Protein AF-A0A9W6GT25-F1 (afdb_monomer)

Secondary structure (DSSP, 8-state):
-EEEEEHHHHHHHHHHH-TTEEEEEEESTTTTT---TTS-EEEEEEE-TTSPPPHHHHHHHHHHH-TTEEEEEEETTEEEETTT--EEE-SSHHHHHHHHTPEEEEETTTEE-----TTTSSSEEEEE-----------

Mean predicted aligned error: 7.05 Å

Sequence (139 aa):
MALKHDLRKYIELLIQQELAISEVYLFGSRAYGTGSFRSDCDLIVRSAPIRPTKSSALRTFAIEHCPALDFFLCTEARAISAANDSSVHAADLATLIDKLDATPLWTREGGFVDFAFRDTGDWTFDVAEVVHFKMTTMR

pLDDT: mean 83.01, std 15.35, range [35.5, 96.75]

Organism: NCBI:txid29468

InterPro domains:
  IPR002934 Polymerase, nucleotidyl transferase domain [PF01909] (8-48)
  IPR043519 Nucleotidyltransferase superfamily [G3DSA:3.30.460.10] (1-78)
  IPR043519 Nucleotidyltransferase superfamily [SSF81301] (5-78)

Foldseek 3Di:
DWDKDFQVVLVVVVCVVCVFWFFKWWFDDQLQVVVPLAAATEMETEGDPVDADDLCVVCVSCVVGNVSHWYFYDDFQKTATSPPRDIDGDPGPVRSCVVRVIGTQAGPVPGGDDDDGPVPRHRMDIHPPPPDDPPDDDD

Structure (mmCIF, N/CA/C/O backbone):
data_AF-A0A9W6GT25-F1
#
_entry.id   AF-A0A9W6GT25-F1
#
loop_
_atom_site.group_PDB
_atom_site.id
_atom_site.type_symbol
_atom_site.label_atom_id
_atom_site.label_alt_id
_atom_site.label_comp_id
_atom_site.label_asym_id
_atom_site.label_entity_id
_atom_site.label_seq_id
_atom_site.pdbx_PDB_ins_code
_atom_site.Cartn_x
_atom_site.Cartn_y
_atom_site.Cartn_z
_atom_site.occupancy
_atom_site.B_iso_or_equiv
_atom_site.auth_seq_id
_atom_site.auth_comp_id
_atom_site.auth_asym_id
_atom_site.auth_atom_id
_atom_site.pdbx_PDB_model_num
ATOM 1 N N . MET A 1 1 ? 19.384 5.740 -15.336 1.00 61.31 1 MET A N 1
ATOM 2 C CA . MET A 1 1 ? 19.226 4.278 -15.154 1.00 61.31 1 MET A CA 1
ATOM 3 C C . MET A 1 1 ? 17.867 4.014 -14.511 1.00 61.31 1 MET A C 1
ATOM 5 O O . MET A 1 1 ? 17.208 4.971 -14.128 1.00 61.31 1 MET A O 1
ATOM 9 N N . ALA A 1 2 ? 17.388 2.771 -14.466 1.00 69.94 2 ALA A N 1
ATOM 10 C CA . ALA A 1 2 ? 16.223 2.431 -13.647 1.00 69.94 2 ALA A CA 1
ATOM 11 C C . ALA A 1 2 ? 16.705 2.067 -12.236 1.00 69.94 2 ALA A C 1
ATOM 13 O O . ALA A 1 2 ? 17.707 1.362 -12.098 1.00 69.94 2 ALA A O 1
ATOM 14 N N . LEU A 1 3 ? 16.042 2.592 -11.207 1.00 80.88 3 LEU A N 1
ATOM 15 C CA . LEU A 1 3 ? 16.269 2.216 -9.816 1.00 80.88 3 LEU A CA 1
ATOM 16 C C . LEU A 1 3 ? 15.307 1.088 -9.460 1.00 80.88 3 LEU A C 1
ATOM 18 O O . LEU A 1 3 ? 14.093 1.241 -9.604 1.00 80.88 3 LEU A O 1
ATOM 22 N N . LYS A 1 4 ? 15.870 -0.026 -8.991 1.00 86.81 4 LYS A N 1
ATOM 23 C CA . LYS A 1 4 ? 15.111 -1.201 -8.576 1.00 86.81 4 LYS A CA 1
ATOM 24 C C . LYS A 1 4 ? 14.720 -1.080 -7.106 1.00 86.81 4 LYS A C 1
ATOM 26 O O . LYS A 1 4 ? 15.578 -0.916 -6.239 1.00 86.81 4 LYS A O 1
ATOM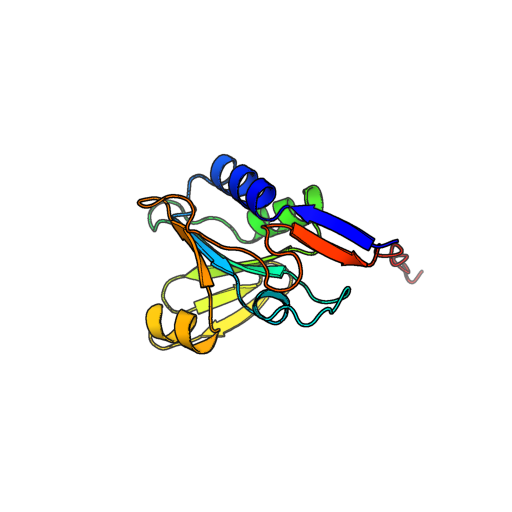 31 N N . HIS A 1 5 ? 13.429 -1.194 -6.837 1.00 89.56 5 HIS A N 1
ATOM 32 C CA . HIS A 1 5 ? 12.815 -1.053 -5.522 1.00 89.56 5 HIS A CA 1
ATOM 33 C C . HIS A 1 5 ? 12.181 -2.373 -5.078 1.00 89.56 5 HIS A C 1
ATOM 35 O O . HIS A 1 5 ? 11.717 -3.142 -5.911 1.00 89.56 5 HIS A O 1
ATOM 41 N N . ASP A 1 6 ? 12.162 -2.640 -3.771 1.00 92.19 6 ASP A N 1
ATOM 42 C CA . ASP A 1 6 ? 11.572 -3.847 -3.174 1.00 92.19 6 ASP A CA 1
ATOM 43 C C . ASP A 1 6 ? 10.388 -3.441 -2.292 1.00 92.19 6 ASP A C 1
ATOM 45 O O . ASP A 1 6 ? 10.568 -2.938 -1.179 1.00 92.19 6 ASP A O 1
ATOM 49 N N . LEU A 1 7 ? 9.171 -3.625 -2.811 1.00 92.81 7 LEU A N 1
ATOM 50 C CA . LEU A 1 7 ? 7.954 -3.183 -2.136 1.00 92.81 7 LEU A CA 1
ATOM 51 C C . LEU A 1 7 ? 7.748 -3.909 -0.805 1.00 92.81 7 LEU A C 1
ATOM 53 O O . LEU A 1 7 ? 7.305 -3.296 0.167 1.00 92.81 7 LEU A O 1
ATOM 57 N N . ARG A 1 8 ? 8.112 -5.193 -0.731 1.00 94.44 8 ARG A N 1
ATOM 58 C CA . ARG A 1 8 ? 7.963 -5.977 0.496 1.00 94.44 8 ARG A CA 1
ATOM 59 C C . ARG A 1 8 ? 8.779 -5.369 1.623 1.00 94.44 8 ARG A C 1
ATOM 61 O O . ARG A 1 8 ? 8.239 -5.144 2.703 1.00 94.44 8 ARG A O 1
ATOM 68 N N . LYS A 1 9 ? 10.045 -5.035 1.356 1.00 95.31 9 LYS A N 1
ATOM 69 C CA . LYS A 1 9 ? 10.920 -4.387 2.346 1.00 95.31 9 LYS A CA 1
ATOM 70 C C . LYS A 1 9 ? 10.362 -3.050 2.819 1.00 95.31 9 LYS A C 1
ATOM 72 O O . LYS A 1 9 ? 10.439 -2.748 4.007 1.00 95.31 9 LYS A O 1
ATOM 77 N N . TYR A 1 10 ? 9.784 -2.253 1.922 1.00 95.19 10 TYR A N 1
ATOM 78 C CA . TYR A 1 10 ? 9.160 -0.992 2.322 1.00 95.19 10 TYR A CA 1
ATOM 79 C C . TYR A 1 10 ? 7.931 -1.206 3.200 1.00 95.19 10 TYR A C 1
ATOM 81 O O . TYR A 1 10 ? 7.780 -0.501 4.192 1.00 95.19 10 TYR A O 1
ATOM 89 N N . ILE A 1 11 ? 7.092 -2.200 2.905 1.00 95.31 11 ILE A N 1
ATOM 90 C CA . ILE A 1 11 ? 5.940 -2.523 3.755 1.00 95.31 11 ILE A CA 1
ATOM 91 C C . ILE A 1 11 ? 6.403 -3.045 5.117 1.00 95.31 11 ILE A C 1
ATOM 93 O O . ILE A 1 11 ? 5.868 -2.608 6.129 1.00 95.31 11 ILE A O 1
ATOM 97 N N . GLU A 1 12 ? 7.419 -3.912 5.167 1.00 96.44 12 GLU A N 1
ATOM 98 C CA . GLU A 1 12 ? 8.012 -4.407 6.420 1.00 96.44 12 GLU A CA 1
ATOM 99 C C . GLU A 1 12 ? 8.525 -3.259 7.302 1.00 96.44 12 GLU A C 1
ATOM 101 O O . GLU A 1 12 ? 8.230 -3.218 8.497 1.00 96.44 12 GLU A O 1
ATOM 106 N N 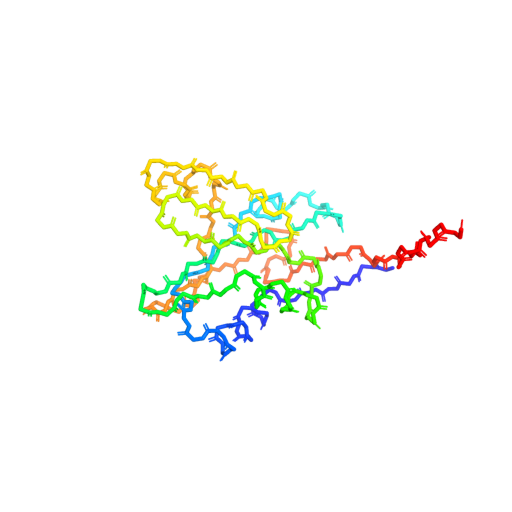. LEU A 1 13 ? 9.242 -2.296 6.717 1.00 96.38 13 LEU A N 1
ATOM 107 C CA . LEU A 1 13 ? 9.703 -1.101 7.427 1.00 96.38 13 LEU A CA 1
ATOM 108 C C . LEU A 1 13 ? 8.533 -0.221 7.880 1.00 96.38 13 LEU A C 1
ATOM 110 O O . LEU A 1 13 ? 8.506 0.233 9.024 1.00 96.38 13 LEU A O 1
ATOM 114 N N . LEU A 1 14 ? 7.547 -0.009 7.007 1.00 94.88 14 LEU A N 1
ATOM 115 C CA . LEU A 1 14 ? 6.383 0.823 7.288 1.00 94.88 14 LEU A CA 1
ATOM 116 C C . LEU A 1 14 ? 5.588 0.284 8.483 1.00 94.88 14 LEU A C 1
ATOM 118 O O . LEU A 1 14 ? 5.293 1.038 9.406 1.00 94.88 14 LEU A O 1
ATOM 122 N N . ILE A 1 15 ? 5.273 -1.015 8.510 1.00 94.75 15 ILE A N 1
ATOM 123 C CA . ILE A 1 15 ? 4.481 -1.614 9.600 1.00 94.75 15 ILE A CA 1
ATOM 124 C C . ILE A 1 15 ? 5.248 -1.677 10.928 1.00 94.75 15 ILE A C 1
ATOM 126 O O . ILE A 1 15 ? 4.621 -1.746 11.984 1.00 94.75 15 ILE A O 1
ATOM 130 N N . GLN A 1 16 ? 6.585 -1.635 10.900 1.00 94.12 16 GLN A N 1
ATOM 131 C CA . GLN A 1 16 ? 7.415 -1.519 12.103 1.00 94.12 16 GLN A CA 1
ATOM 132 C C . GLN A 1 16 ? 7.403 -0.095 12.677 1.00 94.12 16 GLN A C 1
ATOM 134 O O . GLN A 1 16 ? 7.393 0.068 13.897 1.00 94.12 16 GLN A O 1
ATOM 139 N N . GLN A 1 17 ? 7.388 0.929 11.818 1.00 93.06 17 GLN A N 1
ATOM 140 C CA . GLN A 1 17 ? 7.338 2.334 12.235 1.00 93.06 17 GLN A CA 1
ATOM 141 C C . GLN A 1 17 ? 5.920 2.765 12.642 1.00 93.06 17 GLN A C 1
ATOM 143 O O . GLN A 1 17 ? 5.730 3.457 13.642 1.00 93.06 17 GLN A O 1
ATOM 148 N N . GLU A 1 18 ? 4.911 2.304 11.905 1.00 92.19 18 GLU A N 1
ATOM 149 C CA . GLU A 1 18 ? 3.509 2.673 12.075 1.00 92.19 18 GLU A CA 1
ATOM 150 C C . GLU A 1 18 ? 2.686 1.481 12.580 1.00 92.19 18 GLU A C 1
ATOM 152 O O . GLU A 1 18 ? 1.874 0.880 11.874 1.00 92.19 18 GLU A O 1
ATOM 157 N N . LEU A 1 19 ? 2.826 1.189 13.879 1.00 89.94 19 LEU A N 1
ATOM 158 C CA . LEU A 1 19 ? 2.110 0.117 14.596 1.00 89.94 19 LEU A CA 1
ATOM 159 C C . LEU A 1 19 ? 0.581 0.283 14.636 1.00 89.94 19 LEU A C 1
ATOM 161 O O . LEU A 1 19 ? -0.119 -0.516 15.261 1.00 89.94 19 LEU A O 1
ATOM 165 N N . ALA A 1 20 ? 0.042 1.310 13.997 1.00 92.62 20 ALA A N 1
ATOM 166 C CA . ALA A 1 20 ? -1.380 1.535 13.809 1.00 92.62 20 ALA A CA 1
ATOM 167 C C . ALA A 1 20 ? -1.935 0.877 12.536 1.00 92.62 20 ALA A C 1
ATOM 169 O O . ALA A 1 20 ? -3.144 0.687 12.447 1.00 92.62 20 ALA A O 1
ATOM 170 N N . ILE A 1 21 ? -1.091 0.517 11.566 1.00 93.94 21 ILE A N 1
ATOM 171 C CA . ILE A 1 21 ? -1.534 0.003 10.264 1.00 93.94 21 ILE A CA 1
ATOM 172 C C . ILE A 1 21 ? -2.118 -1.404 10.404 1.00 93.94 21 ILE A C 1
ATOM 174 O O . ILE A 1 21 ? -1.450 -2.323 10.880 1.00 93.94 21 ILE A O 1
ATOM 178 N N . SER A 1 22 ? -3.371 -1.586 10.000 1.00 94.31 22 SER A N 1
ATOM 179 C CA . SER A 1 22 ? -4.057 -2.877 10.034 1.00 94.31 22 SER A CA 1
ATOM 180 C C . SER A 1 22 ? -3.973 -3.617 8.705 1.00 94.31 22 SER A C 1
ATOM 182 O O . SER A 1 22 ? -3.847 -4.837 8.713 1.00 94.31 22 SER A O 1
ATOM 184 N N . GLU A 1 23 ? -4.026 -2.902 7.582 1.00 95.00 23 GLU A N 1
ATOM 185 C CA . GLU A 1 23 ? -4.079 -3.482 6.236 1.00 95.00 23 GLU A CA 1
ATOM 186 C C . GLU A 1 23 ? -3.330 -2.587 5.239 1.00 95.00 23 GLU A C 1
ATOM 188 O O . GLU A 1 23 ? -3.338 -1.357 5.370 1.00 95.00 23 GLU A O 1
ATOM 193 N N . VAL A 1 24 ? -2.706 -3.215 4.240 1.00 95.88 24 VAL A N 1
ATOM 194 C CA . VAL A 1 24 ? -2.048 -2.557 3.105 1.00 95.88 24 VAL A CA 1
ATOM 195 C C . VAL A 1 24 ? -2.502 -3.218 1.807 1.00 95.88 24 VAL A C 1
ATOM 197 O O . VAL A 1 24 ? -2.434 -4.444 1.677 1.00 95.88 24 VAL A O 1
ATOM 200 N N . TYR A 1 25 ? -2.913 -2.401 0.840 1.00 94.81 25 TYR A N 1
ATOM 201 C CA . TYR A 1 25 ? -3.320 -2.829 -0.499 1.00 94.81 25 TYR A CA 1
ATOM 202 C C . TYR A 1 25 ? -2.540 -2.064 -1.563 1.00 94.81 25 TYR A C 1
ATOM 204 O O . TYR A 1 25 ? -2.205 -0.901 -1.361 1.00 94.81 25 TYR A O 1
ATOM 212 N N . LEU A 1 26 ? -2.302 -2.694 -2.706 1.00 93.12 26 LEU A N 1
ATOM 213 C CA . LEU A 1 26 ? -1.766 -2.076 -3.915 1.00 93.12 26 LEU A CA 1
ATOM 214 C C . LEU A 1 26 ? -2.894 -1.776 -4.886 1.00 93.12 26 LEU A C 1
ATOM 216 O O . LEU A 1 26 ? -3.740 -2.634 -5.111 1.00 93.12 26 LEU A O 1
ATOM 220 N N . PHE A 1 27 ? -2.871 -0.615 -5.524 1.00 90.50 27 PHE A N 1
ATOM 221 C CA . PHE A 1 27 ? -3.798 -0.306 -6.606 1.00 90.50 27 PHE A CA 1
ATOM 222 C C . PHE A 1 27 ? -3.125 0.542 -7.688 1.00 90.50 27 PHE A C 1
ATOM 224 O O . PHE A 1 27 ? -1.915 0.774 -7.668 1.00 90.50 27 PHE A O 1
ATOM 231 N N . GLY A 1 28 ? -3.910 0.965 -8.677 1.00 83.50 28 GLY A N 1
ATOM 232 C CA . GLY A 1 28 ? -3.439 1.872 -9.715 1.00 83.50 28 GLY A CA 1
ATOM 233 C C . GLY A 1 28 ? -2.560 1.203 -10.773 1.00 83.50 28 GLY A C 1
ATOM 234 O O . GLY A 1 28 ? -2.472 -0.018 -10.902 1.00 83.50 28 GLY A O 1
ATOM 235 N N . SER A 1 29 ? -1.919 2.030 -11.599 1.00 71.88 29 SER A N 1
ATOM 236 C CA . SER A 1 29 ? -1.284 1.584 -12.852 1.00 71.88 29 SER A CA 1
ATOM 237 C C . SER A 1 29 ? -0.133 0.583 -12.669 1.00 71.88 29 SER A C 1
ATOM 239 O O . SER A 1 29 ? 0.171 -0.178 -13.595 1.00 71.88 29 SER A O 1
ATOM 241 N N . ARG A 1 30 ? 0.494 0.555 -11.485 1.00 71.69 30 ARG A N 1
ATOM 242 C CA . ARG A 1 30 ? 1.549 -0.410 -11.147 1.00 71.69 30 ARG A CA 1
ATOM 243 C C . ARG A 1 30 ? 1.022 -1.785 -10.764 1.00 71.69 30 ARG A C 1
ATOM 245 O O . ARG A 1 30 ? 1.690 -2.763 -11.083 1.00 71.69 30 ARG A O 1
ATOM 252 N N . ALA A 1 31 ? -0.183 -1.887 -10.202 1.00 62.12 31 ALA A N 1
ATOM 253 C CA . ALA A 1 31 ? -0.830 -3.183 -9.975 1.00 62.12 31 ALA A CA 1
ATOM 254 C C . ALA A 1 31 ? -0.995 -3.975 -11.289 1.00 62.12 31 ALA A C 1
ATOM 256 O O . ALA A 1 31 ? -0.913 -5.202 -11.311 1.00 62.12 31 ALA A O 1
ATOM 257 N N . TYR A 1 32 ? -1.146 -3.265 -12.411 1.00 58.25 32 TYR A N 1
ATOM 258 C CA . TYR A 1 32 ? -1.343 -3.854 -13.735 1.00 58.25 32 TYR A CA 1
ATOM 259 C C . TYR A 1 32 ? -0.064 -4.068 -14.554 1.00 58.25 32 TYR A C 1
ATOM 261 O O . TYR A 1 32 ? -0.162 -4.522 -15.694 1.00 58.25 32 TYR A O 1
ATOM 269 N N . GLY A 1 33 ? 1.125 -3.755 -14.021 1.00 56.47 33 GLY A N 1
ATOM 270 C CA . GLY A 1 33 ? 2.389 -3.971 -14.738 1.00 56.47 33 GLY A CA 1
ATOM 271 C C . GLY A 1 33 ? 2.494 -3.167 -16.038 1.00 56.47 33 GLY A C 1
ATOM 272 O O . GLY A 1 33 ? 3.023 -3.653 -17.033 1.00 56.47 33 GLY A O 1
ATOM 273 N N . THR A 1 34 ? 1.975 -1.934 -16.059 1.00 53.28 34 THR A N 1
ATOM 274 C CA . THR A 1 34 ? 1.929 -1.085 -17.270 1.00 53.28 34 THR A CA 1
ATOM 275 C C . THR A 1 34 ? 3.305 -0.682 -17.826 1.00 53.28 34 THR A C 1
ATOM 277 O O . THR A 1 34 ? 3.370 0.025 -18.829 1.00 53.28 34 THR A O 1
ATOM 280 N N . GLY A 1 35 ? 4.413 -1.096 -17.196 1.00 50.84 35 GLY A N 1
ATOM 281 C CA . GLY A 1 35 ? 5.781 -0.793 -17.638 1.00 50.84 35 GLY A CA 1
ATOM 282 C C . GLY A 1 35 ? 6.134 0.699 -17.588 1.00 50.84 35 GLY A C 1
ATOM 283 O O . GLY A 1 35 ? 7.167 1.122 -18.106 1.00 50.84 35 GLY A O 1
ATOM 284 N N . SER A 1 36 ? 5.273 1.525 -16.987 1.00 53.12 36 SER A N 1
ATOM 285 C CA . SER A 1 36 ? 5.512 2.953 -16.836 1.00 53.12 36 SER A CA 1
ATOM 286 C C . SER A 1 36 ? 6.524 3.195 -15.720 1.00 53.12 36 SER A C 1
ATOM 288 O O . SER A 1 36 ? 6.202 3.203 -14.531 1.00 53.12 36 SER A O 1
ATOM 290 N N . PHE A 1 37 ? 7.758 3.494 -16.118 1.00 56.38 37 PHE A N 1
ATOM 291 C CA . PHE A 1 37 ? 8.826 3.930 -15.213 1.00 56.38 37 PHE A CA 1
ATOM 292 C C . PHE A 1 37 ? 8.531 5.265 -14.498 1.00 56.38 37 PHE A C 1
ATOM 294 O O . PHE A 1 37 ? 9.306 5.674 -13.637 1.00 56.38 37 PHE A O 1
ATOM 301 N N . ARG A 1 38 ? 7.447 5.964 -14.872 1.00 58.00 38 ARG A N 1
ATOM 302 C CA . ARG A 1 38 ? 7.041 7.277 -14.337 1.00 58.00 38 ARG A CA 1
ATOM 303 C C . ARG A 1 38 ? 5.801 7.247 -13.450 1.00 58.00 38 ARG A C 1
ATOM 305 O O . ARG A 1 38 ? 5.435 8.297 -12.938 1.00 58.00 38 ARG A O 1
ATOM 312 N N . SER A 1 39 ? 5.120 6.111 -13.336 1.00 58.69 39 SER A N 1
ATOM 313 C CA . SER A 1 39 ? 3.948 6.029 -12.460 1.00 58.69 39 SER A CA 1
ATOM 314 C C . SER A 1 39 ? 4.367 6.138 -10.992 1.00 58.69 39 SER A C 1
ATOM 316 O O . SER A 1 39 ? 5.555 6.030 -10.700 1.00 58.69 39 SER A O 1
ATOM 318 N N . ASP A 1 40 ? 3.423 6.324 -10.077 1.00 72.12 40 ASP A N 1
ATOM 319 C CA . ASP A 1 40 ? 3.627 6.116 -8.639 1.00 72.12 40 ASP A CA 1
ATOM 320 C C . ASP A 1 40 ? 3.109 4.718 -8.242 1.00 72.12 40 ASP A C 1
ATOM 322 O O . ASP A 1 40 ? 2.480 4.013 -9.037 1.00 72.12 40 ASP A O 1
ATOM 326 N N . CYS A 1 41 ? 3.566 4.203 -7.101 1.00 84.81 41 CYS A N 1
ATOM 327 C CA . CYS A 1 41 ? 3.147 2.927 -6.531 1.00 84.81 41 CYS A CA 1
ATOM 328 C C . CYS A 1 41 ? 2.091 3.253 -5.489 1.00 84.81 41 CYS A C 1
ATOM 330 O O . CYS A 1 41 ? 2.424 3.593 -4.353 1.00 84.81 41 CYS A O 1
ATOM 332 N N . ASP A 1 4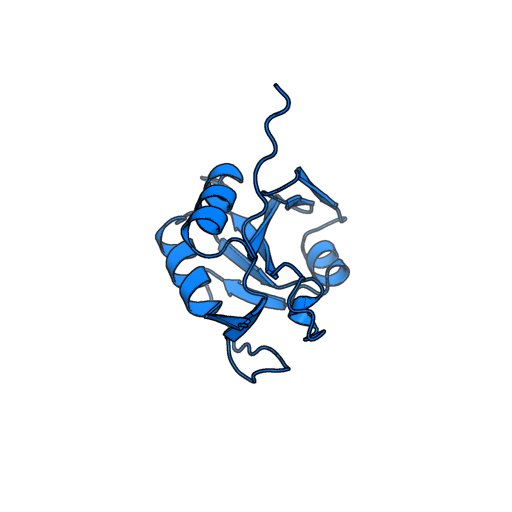2 ? 0.836 3.190 -5.919 1.00 90.12 42 ASP A N 1
ATOM 333 C CA . ASP A 1 42 ? -0.300 3.622 -5.121 1.00 90.12 42 ASP A CA 1
ATOM 334 C C . ASP A 1 42 ? -0.669 2.545 -4.095 1.00 90.12 42 ASP A C 1
ATOM 336 O O . ASP A 1 42 ? -1.013 1.409 -4.438 1.00 90.12 42 ASP A O 1
ATOM 340 N N . LEU A 1 43 ? -0.587 2.897 -2.814 1.00 93.50 43 LEU A N 1
ATOM 341 C CA . LEU A 1 43 ? -0.824 1.993 -1.696 1.00 93.50 43 LEU A CA 1
ATOM 342 C C . LEU A 1 43 ? -1.963 2.505 -0.827 1.00 93.50 43 LEU A C 1
ATOM 344 O O . LEU A 1 43 ? -1.875 3.592 -0.265 1.00 93.50 43 LEU A O 1
ATOM 348 N N . ILE A 1 44 ? -3.007 1.704 -0.638 1.00 94.44 44 ILE A N 1
ATOM 349 C CA . ILE A 1 44 ? -4.029 1.985 0.372 1.00 94.44 44 ILE A CA 1
ATOM 350 C C . ILE A 1 44 ? -3.518 1.484 1.717 1.00 94.44 44 ILE A C 1
ATOM 352 O O . ILE A 1 44 ? -3.148 0.319 1.851 1.00 94.44 44 ILE A O 1
ATOM 356 N N . VAL A 1 45 ? -3.544 2.351 2.723 1.00 94.88 45 VAL A N 1
ATOM 357 C CA . VAL A 1 45 ? -3.179 2.038 4.104 1.00 94.88 45 VAL A CA 1
ATOM 358 C C . VAL A 1 45 ? -4.398 2.234 4.985 1.00 94.88 45 VAL A C 1
ATOM 360 O O . VAL A 1 45 ? -4.950 3.332 5.059 1.00 94.88 45 VAL A O 1
ATOM 363 N N . ARG A 1 46 ? -4.804 1.187 5.700 1.00 93.19 46 ARG A N 1
ATOM 364 C CA . ARG A 1 46 ? -5.859 1.275 6.712 1.00 93.19 46 ARG A CA 1
ATOM 365 C C . ARG A 1 46 ? -5.243 1.277 8.101 1.00 93.19 46 ARG A C 1
ATOM 367 O O . ARG A 1 46 ? -4.338 0.494 8.385 1.00 93.19 46 ARG A O 1
ATOM 374 N N . SER A 1 47 ? -5.748 2.138 8.978 1.00 89.44 47 SER A N 1
ATOM 375 C CA . SER A 1 47 ? -5.327 2.184 10.379 1.00 89.44 47 SER A CA 1
ATOM 376 C C . SER A 1 47 ? -6.372 1.599 11.318 1.00 89.44 47 SER A C 1
ATOM 378 O O . SER A 1 47 ? -7.577 1.694 11.082 1.00 89.44 47 SER A O 1
ATOM 380 N N . AL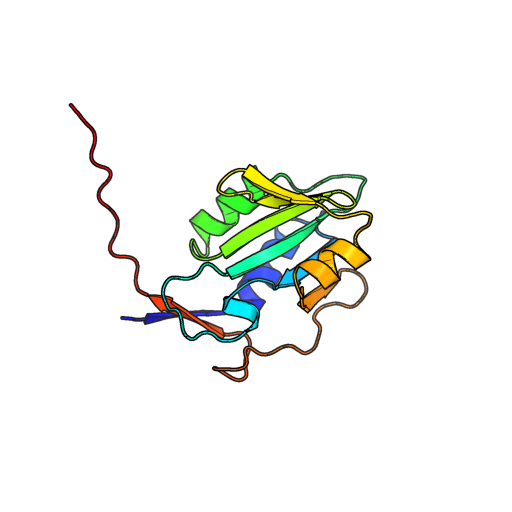A A 1 48 ? -5.900 1.070 12.443 1.00 82.50 48 ALA A N 1
ATOM 381 C CA . ALA A 1 48 ? -6.739 0.699 13.566 1.00 82.50 48 ALA A CA 1
ATOM 382 C C . ALA A 1 48 ? -7.450 1.944 14.154 1.00 82.50 48 ALA A C 1
ATOM 384 O O . ALA A 1 48 ? -6.828 3.006 14.266 1.00 82.50 48 ALA A O 1
ATOM 385 N N . PRO A 1 49 ? -8.713 1.825 14.613 1.00 73.94 49 PRO A N 1
ATOM 386 C CA . PRO A 1 49 ? -9.518 2.972 15.056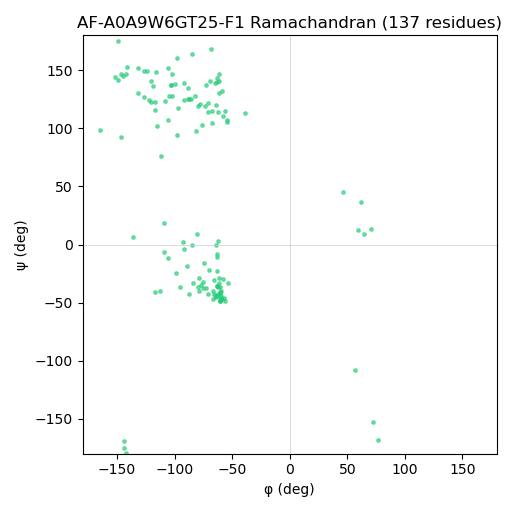 1.00 73.94 49 PRO A CA 1
ATOM 387 C C . PRO A 1 49 ? -8.945 3.741 16.255 1.00 73.94 49 PRO A C 1
ATOM 389 O O . PRO A 1 49 ? -9.188 4.931 16.412 1.00 73.94 49 PRO A O 1
ATOM 392 N N . ILE A 1 50 ? -8.197 3.055 17.125 1.00 72.75 50 ILE A N 1
ATOM 393 C CA . ILE A 1 50 ? -7.780 3.579 18.436 1.00 72.75 50 ILE A CA 1
ATOM 394 C C . ILE A 1 50 ? -6.646 4.605 18.307 1.00 72.75 50 ILE A C 1
ATOM 396 O O . ILE A 1 50 ? -6.554 5.545 19.095 1.00 72.75 50 ILE A O 1
ATOM 400 N N . ARG A 1 51 ? -5.769 4.437 17.315 1.00 77.56 51 ARG A N 1
ATOM 401 C CA . ARG A 1 51 ? -4.660 5.354 17.052 1.00 77.56 51 ARG A CA 1
ATOM 402 C C . ARG A 1 51 ? -4.427 5.392 15.547 1.00 77.56 51 ARG A C 1
ATOM 404 O O . ARG A 1 51 ? -3.699 4.540 15.059 1.00 77.56 51 ARG A O 1
ATOM 411 N N . PRO A 1 52 ? -5.044 6.323 14.810 1.00 83.44 52 PRO A N 1
ATOM 412 C CA . PRO A 1 52 ? -4.895 6.363 13.365 1.00 83.44 52 PRO A CA 1
ATOM 413 C C . PRO A 1 52 ? -3.477 6.790 12.971 1.00 83.44 52 PRO A C 1
ATOM 415 O O . PRO A 1 52 ? -2.891 7.689 13.586 1.00 83.44 52 PRO A O 1
ATOM 418 N N . THR A 1 53 ? -2.940 6.164 11.926 1.00 88.50 53 THR A N 1
ATOM 419 C CA . THR A 1 53 ? -1.738 6.645 11.241 1.00 88.50 53 THR A CA 1
ATOM 420 C C . THR A 1 53 ? -2.047 8.003 10.627 1.00 88.50 53 THR A C 1
ATOM 422 O O . THR A 1 53 ? -3.138 8.239 10.109 1.00 88.50 53 THR A O 1
ATOM 425 N N . LYS A 1 54 ? -1.090 8.927 10.698 1.00 90.31 54 LYS A N 1
ATOM 426 C CA . LYS A 1 54 ? -1.246 10.264 10.119 1.00 90.31 54 LYS A CA 1
ATOM 427 C C . LYS A 1 54 ? -0.706 10.275 8.697 1.00 90.31 54 LYS A C 1
ATOM 429 O O . LYS A 1 54 ? 0.405 9.804 8.471 1.00 90.31 54 LYS A O 1
ATOM 434 N N . SER A 1 55 ? -1.405 10.938 7.777 1.00 90.25 55 SER A N 1
ATOM 435 C CA . SER A 1 55 ? -0.916 11.148 6.406 1.00 90.25 55 SER A CA 1
ATOM 436 C C . SER A 1 55 ? 0.473 11.795 6.372 1.00 90.25 55 SER A C 1
ATOM 438 O O . SER A 1 55 ? 1.296 11.457 5.531 1.00 90.25 55 SER A O 1
ATOM 440 N N . SER A 1 56 ? 0.791 12.670 7.335 1.00 90.81 56 SER A N 1
ATOM 441 C CA . SER A 1 56 ? 2.127 13.267 7.448 1.00 90.81 56 SER A CA 1
ATOM 442 C C . SER A 1 56 ? 3.236 12.238 7.672 1.00 90.81 56 SER A C 1
ATOM 444 O O . SER A 1 56 ? 4.320 12.417 7.136 1.00 90.81 56 SER A O 1
ATOM 446 N N . ALA A 1 57 ? 2.976 11.179 8.445 1.00 92.12 57 ALA A N 1
ATOM 447 C CA . ALA A 1 57 ? 3.958 10.128 8.699 1.00 92.12 57 ALA A CA 1
ATOM 448 C C . ALA A 1 57 ? 4.192 9.281 7.441 1.00 92.12 57 ALA A C 1
ATOM 450 O O . ALA A 1 57 ? 5.336 9.049 7.068 1.00 92.12 57 ALA A O 1
ATOM 451 N N . LEU A 1 58 ? 3.115 8.931 6.728 1.00 93.00 58 LEU A N 1
ATOM 452 C CA . LEU A 1 58 ? 3.190 8.220 5.446 1.00 93.00 58 LEU A CA 1
ATOM 453 C C . LEU A 1 58 ? 3.957 9.026 4.390 1.00 93.00 58 LEU A C 1
ATOM 455 O O . LEU A 1 58 ? 4.803 8.488 3.681 1.00 93.00 58 LEU A O 1
ATOM 459 N N . ARG A 1 59 ? 3.715 10.341 4.323 1.00 90.88 59 ARG A N 1
ATOM 460 C CA . ARG A 1 59 ? 4.447 11.231 3.416 1.00 90.88 59 ARG A CA 1
ATOM 461 C C . ARG A 1 59 ? 5.934 11.304 3.763 1.00 90.88 59 ARG A C 1
ATOM 463 O O . ARG A 1 59 ? 6.765 11.225 2.864 1.00 90.88 59 ARG A O 1
ATOM 470 N N . THR A 1 60 ? 6.276 11.454 5.043 1.00 92.06 60 THR A N 1
ATOM 471 C CA . THR A 1 60 ? 7.678 11.437 5.491 1.00 92.06 60 THR A CA 1
ATOM 472 C C . THR A 1 60 ? 8.347 10.111 5.135 1.00 92.06 60 THR A C 1
ATOM 474 O O . THR A 1 60 ? 9.428 10.128 4.556 1.00 92.06 60 THR A O 1
ATOM 477 N N . PHE A 1 61 ? 7.672 8.982 5.369 1.00 94.06 61 PHE A N 1
ATOM 478 C CA . PHE A 1 61 ? 8.171 7.657 5.005 1.00 94.06 61 PHE A CA 1
ATOM 479 C C . PHE A 1 61 ? 8.497 7.549 3.509 1.00 94.06 61 PHE A C 1
ATOM 481 O O . PHE A 1 61 ? 9.584 7.102 3.144 1.00 94.06 61 PHE A O 1
ATOM 488 N N . ALA A 1 62 ? 7.583 7.987 2.634 1.00 91.00 62 ALA A N 1
ATOM 489 C CA . ALA A 1 62 ? 7.815 7.990 1.190 1.00 91.00 62 ALA A CA 1
ATOM 490 C C . ALA A 1 62 ? 9.045 8.837 0.823 1.00 91.00 62 ALA A C 1
ATOM 492 O O . ALA A 1 62 ? 9.925 8.371 0.105 1.00 91.00 62 ALA A O 1
ATOM 493 N N . ILE A 1 63 ? 9.161 10.052 1.369 1.00 89.50 63 ILE A N 1
ATOM 494 C CA . ILE A 1 63 ? 10.303 10.944 1.108 1.00 89.50 63 ILE A CA 1
ATOM 495 C C . ILE A 1 63 ? 11.632 10.312 1.549 1.00 89.50 63 ILE A C 1
ATOM 497 O O . ILE A 1 63 ? 12.629 10.439 0.840 1.00 89.50 63 ILE A O 1
ATOM 501 N N . GLU A 1 64 ? 11.656 9.642 2.701 1.00 91.44 64 GLU A N 1
ATOM 502 C CA . GLU A 1 64 ? 12.874 9.065 3.282 1.00 91.44 64 GLU A CA 1
ATOM 503 C C . GLU A 1 64 ? 13.308 7.756 2.609 1.00 91.44 64 GLU A C 1
ATOM 505 O O . GLU A 1 64 ? 14.507 7.502 2.482 1.00 91.44 64 GLU A O 1
ATOM 510 N N . HIS A 1 65 ? 12.360 6.923 2.169 1.00 90.88 65 HIS A N 1
ATOM 511 C CA . HIS A 1 65 ? 12.652 5.558 1.722 1.00 90.88 65 HIS A CA 1
ATOM 512 C C . HIS A 1 65 ? 12.430 5.314 0.227 1.00 90.88 65 HIS A C 1
ATOM 514 O O . HIS A 1 65 ? 13.209 4.582 -0.394 1.00 90.88 65 HIS A O 1
ATOM 520 N N . CYS A 1 66 ? 11.368 5.875 -0.355 1.00 88.56 66 CYS A N 1
ATOM 521 C CA . CYS A 1 66 ? 11.029 5.695 -1.764 1.00 88.56 66 CYS A CA 1
ATOM 522 C C . CYS A 1 66 ? 9.990 6.742 -2.209 1.00 88.56 66 CYS A C 1
ATOM 524 O O . CYS A 1 66 ? 8.790 6.535 -2.008 1.00 88.56 66 CYS A O 1
ATOM 526 N N . PRO A 1 67 ? 10.421 7.846 -2.852 1.00 86.94 67 PRO A N 1
ATOM 527 C CA . PRO A 1 67 ? 9.515 8.906 -3.303 1.00 86.94 67 PRO A CA 1
ATOM 528 C C . PRO A 1 67 ? 8.499 8.473 -4.366 1.00 86.94 67 PRO A C 1
ATOM 530 O O . PRO A 1 67 ? 7.599 9.238 -4.680 1.00 86.94 67 PRO A O 1
ATOM 533 N N . ALA A 1 68 ? 8.661 7.274 -4.929 1.00 86.12 68 ALA A N 1
ATOM 534 C CA . ALA A 1 68 ? 7.734 6.688 -5.890 1.00 86.12 68 ALA A CA 1
ATOM 535 C C . ALA A 1 68 ? 6.554 5.956 -5.227 1.00 86.12 68 ALA A C 1
ATOM 537 O O . ALA A 1 68 ? 5.737 5.381 -5.942 1.00 86.12 68 ALA A O 1
ATOM 538 N N . LEU A 1 69 ? 6.484 5.903 -3.891 1.00 89.62 69 LEU A N 1
ATOM 539 C CA . LEU A 1 69 ? 5.316 5.406 -3.162 1.00 89.62 69 LEU A CA 1
ATOM 540 C C . LEU A 1 69 ? 4.328 6.557 -2.943 1.00 89.62 69 LEU A C 1
ATOM 542 O O . LEU A 1 69 ? 4.695 7.559 -2.328 1.00 89.62 69 LEU A O 1
ATOM 546 N N . ASP A 1 70 ? 3.076 6.385 -3.374 1.00 89.12 70 ASP A N 1
ATOM 547 C CA . ASP A 1 70 ? 1.974 7.264 -2.969 1.00 89.12 70 ASP A CA 1
ATOM 548 C C . ASP A 1 70 ? 1.051 6.502 -2.020 1.00 89.12 70 ASP A C 1
ATOM 550 O O . ASP A 1 70 ? 0.545 5.423 -2.329 1.00 89.12 70 ASP A O 1
ATOM 554 N N . PHE A 1 71 ? 0.853 7.054 -0.829 1.00 92.94 71 PHE A N 1
ATOM 555 C CA . PHE A 1 71 ? 0.053 6.421 0.205 1.00 92.94 71 PHE A CA 1
ATOM 556 C C . PHE A 1 71 ? -1.316 7.065 0.287 1.00 92.94 71 PHE A C 1
ATOM 558 O O . PHE A 1 71 ? -1.442 8.262 0.520 1.00 92.94 71 PHE A O 1
ATOM 565 N N . PHE A 1 72 ? -2.347 6.241 0.225 1.00 93.75 72 PHE A N 1
ATOM 566 C CA . PHE A 1 72 ? -3.728 6.623 0.416 1.00 93.75 72 PHE A CA 1
ATOM 567 C C . PHE A 1 72 ? -4.200 6.135 1.781 1.00 93.75 72 PHE A C 1
ATOM 569 O O . PHE A 1 72 ? -4.418 4.943 1.993 1.00 93.75 72 PHE A O 1
ATOM 576 N N . LEU A 1 73 ? -4.375 7.058 2.725 1.00 93.38 73 LEU A N 1
ATOM 577 C CA . LEU A 1 73 ? -4.922 6.729 4.035 1.00 93.38 73 LEU A CA 1
ATOM 578 C C . LEU A 1 73 ? -6.422 6.462 3.899 1.00 93.38 73 LEU A C 1
ATOM 580 O O . LEU A 1 73 ? -7.183 7.342 3.488 1.00 93.38 73 LEU A O 1
ATOM 584 N N . CYS A 1 74 ? -6.838 5.250 4.252 1.00 91.75 74 CYS A N 1
ATOM 585 C CA . CYS A 1 74 ? -8.224 4.823 4.207 1.00 91.75 74 CYS A CA 1
ATOM 586 C C . CYS A 1 74 ? -8.885 4.959 5.575 1.00 91.75 74 CYS A C 1
ATOM 588 O O . CYS A 1 74 ? -8.525 4.269 6.533 1.00 91.75 74 CYS A O 1
ATOM 590 N N . THR A 1 75 ? -9.907 5.806 5.642 1.00 82.69 75 THR A N 1
ATOM 591 C CA . THR A 1 75 ? -10.826 5.897 6.777 1.00 82.69 75 THR A CA 1
ATOM 592 C C . THR A 1 75 ? -12.218 5.520 6.295 1.00 82.69 75 THR A C 1
ATOM 594 O O . THR A 1 75 ? -12.790 6.213 5.453 1.00 82.69 75 THR A O 1
ATOM 597 N N . GLU A 1 76 ? -12.757 4.422 6.826 1.00 82.19 76 GLU A N 1
ATOM 598 C CA . GLU A 1 76 ? -14.063 3.876 6.434 1.00 82.19 76 GLU A CA 1
ATOM 599 C C . GLU A 1 76 ? -14.136 3.590 4.922 1.00 82.19 76 GLU A C 1
ATOM 601 O O . GLU A 1 76 ? -13.491 2.656 4.455 1.00 82.19 76 GLU A O 1
ATOM 606 N N . ALA A 1 77 ? -14.887 4.392 4.163 1.00 86.06 77 ALA A N 1
ATOM 607 C CA . ALA A 1 77 ? -15.114 4.235 2.725 1.00 86.06 77 ALA A CA 1
ATOM 608 C C . ALA A 1 77 ? -14.418 5.319 1.876 1.00 86.06 77 ALA A C 1
ATOM 610 O O . ALA A 1 77 ? -14.801 5.576 0.729 1.00 86.06 77 ALA A O 1
ATOM 611 N N . ARG A 1 7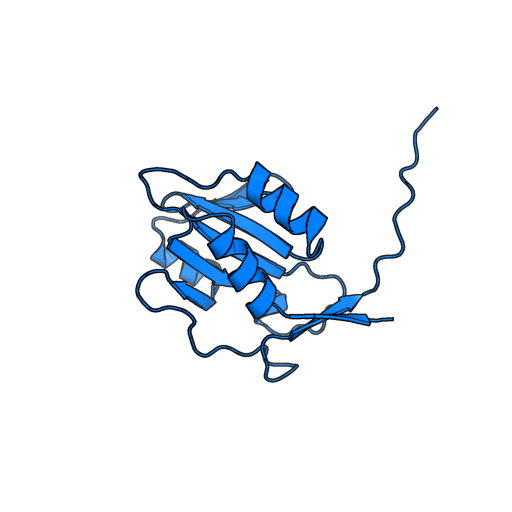8 ? -13.419 6.000 2.450 1.00 89.00 78 ARG A N 1
ATOM 612 C CA . ARG A 1 78 ? -12.665 7.081 1.810 1.00 89.00 78 ARG A CA 1
ATOM 613 C C . ARG A 1 78 ? -11.167 6.814 1.882 1.00 89.00 78 ARG A C 1
ATOM 615 O O . ARG A 1 78 ? -10.631 6.678 2.975 1.00 89.00 78 ARG A O 1
ATOM 622 N N . ALA A 1 79 ? -10.501 6.867 0.735 1.00 91.25 79 ALA A N 1
ATOM 623 C CA . ALA A 1 79 ? -9.048 6.878 0.599 1.00 91.25 79 ALA A CA 1
ATOM 624 C C . ALA A 1 79 ? -8.571 8.297 0.250 1.00 91.25 79 ALA A C 1
ATOM 626 O O . ALA A 1 79 ? -9.096 8.894 -0.689 1.00 91.25 79 ALA A O 1
ATOM 627 N N . ILE A 1 80 ? -7.604 8.845 0.993 1.00 90.56 80 ILE A N 1
ATOM 628 C CA . ILE A 1 80 ? -7.024 10.182 0.760 1.00 90.56 80 ILE A CA 1
ATOM 629 C C . ILE A 1 80 ? -5.512 10.057 0.553 1.00 90.56 80 ILE A C 1
ATOM 631 O O . ILE A 1 80 ? -4.831 9.542 1.440 1.00 90.56 80 ILE A O 1
ATOM 635 N N . SER A 1 81 ? -4.990 10.551 -0.571 1.00 88.50 81 SER A N 1
ATOM 636 C CA . SER A 1 81 ? -3.550 10.616 -0.847 1.00 88.50 81 SER A CA 1
ATOM 637 C C . SER A 1 81 ? -2.845 11.494 0.185 1.00 88.50 81 SER A C 1
ATOM 639 O O . SER A 1 81 ? -3.232 12.635 0.435 1.00 88.50 81 SER A O 1
ATOM 641 N N . ALA A 1 82 ? -1.768 10.973 0.761 1.00 87.88 82 ALA A N 1
ATOM 642 C CA . ALA A 1 82 ? -0.892 11.676 1.684 1.00 87.88 82 ALA A CA 1
ATOM 643 C C . ALA A 1 82 ? 0.022 12.693 0.980 1.00 87.88 82 ALA A C 1
ATOM 645 O O . ALA A 1 82 ? 0.609 13.550 1.652 1.00 87.88 82 ALA A O 1
ATOM 646 N N . ALA A 1 83 ? 0.164 12.591 -0.346 1.00 80.81 83 ALA A N 1
ATOM 647 C CA . ALA A 1 83 ? 1.013 13.457 -1.150 1.00 80.81 83 ALA A CA 1
ATOM 648 C C . ALA A 1 83 ? 0.294 14.734 -1.609 1.00 80.81 83 ALA A C 1
ATOM 650 O O . ALA A 1 83 ? 0.890 15.811 -1.568 1.00 80.81 83 ALA A O 1
ATOM 651 N N . ASN A 1 84 ? -0.965 14.629 -2.047 1.00 83.38 84 ASN A N 1
ATOM 652 C CA . ASN A 1 84 ? -1.671 15.727 -2.723 1.00 83.38 84 ASN A CA 1
ATOM 653 C C . ASN A 1 84 ? -3.127 15.948 -2.269 1.00 83.38 84 ASN A C 1
ATOM 655 O O . ASN A 1 84 ? -3.830 16.746 -2.888 1.00 83.38 84 ASN A O 1
ATOM 659 N N . ASP A 1 85 ? -3.586 15.246 -1.228 1.00 83.88 85 ASP A N 1
ATOM 660 C CA . ASP A 1 85 ? -4.952 15.316 -0.688 1.00 83.88 85 ASP A CA 1
ATOM 661 C C . ASP A 1 85 ? -6.072 14.955 -1.689 1.00 83.88 85 ASP A C 1
ATOM 663 O O . ASP A 1 85 ? -7.262 15.157 -1.412 1.00 83.88 85 ASP A O 1
ATOM 667 N N . SER A 1 86 ? -5.735 14.368 -2.846 1.00 86.44 86 SER A N 1
ATOM 668 C CA . SER A 1 86 ? -6.733 13.750 -3.721 1.00 86.44 86 SER A CA 1
ATOM 669 C C . SER A 1 86 ? -7.432 12.615 -2.978 1.00 86.44 86 SER A C 1
ATOM 671 O O . SER A 1 86 ? -6.848 11.957 -2.117 1.00 86.44 86 SER A O 1
ATOM 673 N N . SER A 1 87 ? -8.715 12.397 -3.263 1.00 88.88 87 SER A N 1
ATOM 674 C CA . SER A 1 87 ? -9.464 11.366 -2.553 1.00 88.88 87 SER A CA 1
ATOM 675 C C . SER A 1 87 ? -10.443 10.616 -3.430 1.00 88.88 87 SER A C 1
ATOM 677 O O . SER A 1 87 ? -11.034 11.163 -4.361 1.00 88.88 87 SER A O 1
ATOM 679 N N . VAL A 1 88 ? -10.611 9.340 -3.098 1.00 88.94 88 VAL A N 1
ATOM 680 C CA . VAL A 1 88 ? -11.575 8.436 -3.711 1.00 88.94 88 VAL A CA 1
ATOM 681 C C . VAL A 1 88 ? -12.541 7.977 -2.633 1.00 88.94 88 VAL A C 1
ATOM 683 O O . VAL A 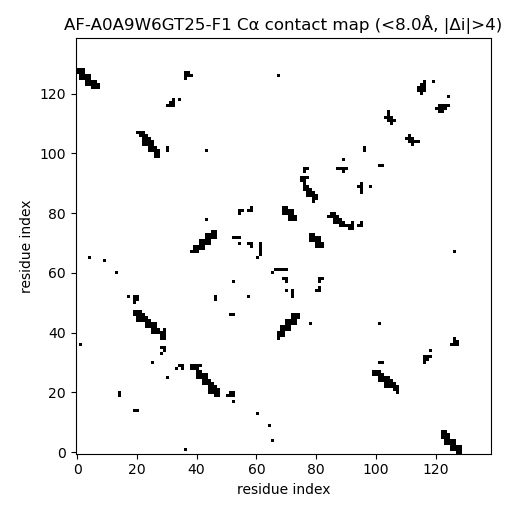1 88 ? -12.148 7.651 -1.515 1.00 88.94 88 VAL A O 1
ATOM 686 N N . HIS A 1 89 ? -13.819 7.972 -2.984 1.00 91.75 89 HIS A N 1
ATOM 687 C CA . HIS A 1 89 ? -14.904 7.592 -2.095 1.00 91.75 89 HIS A CA 1
ATOM 688 C C . HIS A 1 89 ? -15.733 6.463 -2.705 1.00 91.75 89 HIS A C 1
ATOM 690 O O . HIS A 1 89 ? -15.896 6.386 -3.935 1.00 91.75 89 HIS A O 1
ATOM 696 N N . ALA A 1 90 ? -16.284 5.632 -1.826 1.00 92.19 90 ALA A N 1
ATOM 697 C CA . ALA A 1 90 ? -17.261 4.596 -2.122 1.00 92.19 90 ALA A CA 1
ATOM 698 C C . ALA A 1 90 ? -18.309 4.501 -0.995 1.00 92.19 90 ALA A C 1
ATOM 700 O O . ALA A 1 90 ? -18.268 5.278 -0.042 1.00 92.19 90 ALA A O 1
ATOM 701 N N . ALA A 1 91 ? -19.267 3.580 -1.130 1.00 89.88 91 ALA A N 1
ATOM 702 C CA . ALA A 1 91 ? -20.292 3.344 -0.110 1.00 89.88 91 ALA A CA 1
ATOM 703 C C . ALA A 1 91 ? -19.725 2.637 1.133 1.00 89.88 91 ALA A C 1
ATOM 705 O O . ALA A 1 91 ? -20.096 2.954 2.259 1.00 89.88 91 ALA A O 1
ATOM 706 N N . ASP A 1 92 ? -18.796 1.710 0.917 1.00 90.19 92 ASP A N 1
ATOM 707 C CA . ASP A 1 92 ? -18.097 0.952 1.945 1.00 90.19 92 ASP A CA 1
ATOM 708 C C . ASP A 1 92 ? -16.682 0.590 1.462 1.00 90.19 92 ASP A C 1
ATOM 710 O O . ASP A 1 92 ? -16.297 0.878 0.324 1.00 90.19 92 ASP A O 1
ATOM 714 N N . LEU A 1 93 ? -15.890 -0.018 2.349 1.00 87.75 93 LEU A N 1
ATOM 715 C CA . LEU A 1 93 ? -14.525 -0.429 2.033 1.00 87.75 93 LEU A CA 1
ATOM 716 C C . LEU A 1 93 ? -14.481 -1.466 0.907 1.00 87.75 93 LEU A C 1
ATOM 718 O O . LEU A 1 93 ? -13.634 -1.346 0.033 1.00 87.75 93 LEU A O 1
ATOM 722 N N . ALA A 1 94 ? -15.375 -2.458 0.903 1.00 90.19 94 ALA A N 1
ATOM 723 C CA . ALA A 1 94 ? -15.379 -3.499 -0.126 1.00 90.19 94 ALA A CA 1
ATOM 724 C C . ALA A 1 94 ? -15.575 -2.883 -1.518 1.00 90.19 94 ALA A C 1
ATOM 726 O O . ALA A 1 94 ? -14.787 -3.119 -2.425 1.00 90.19 94 ALA A O 1
ATOM 727 N N . THR A 1 95 ? -16.536 -1.969 -1.638 1.00 92.62 95 THR A N 1
ATOM 728 C CA . THR A 1 95 ? -16.788 -1.205 -2.860 1.00 92.62 95 THR A CA 1
ATOM 729 C C . THR A 1 95 ? -15.598 -0.323 -3.233 1.00 92.62 95 THR A C 1
ATOM 731 O O . THR A 1 95 ? -15.332 -0.129 -4.415 1.00 92.62 95 THR A O 1
ATOM 734 N N . LEU A 1 96 ? -14.883 0.248 -2.257 1.00 91.81 96 LEU A N 1
ATOM 735 C CA . LEU A 1 96 ? -13.685 1.049 -2.519 1.00 91.81 96 LEU A CA 1
ATOM 736 C C . LEU A 1 96 ? -12.549 0.190 -3.082 1.00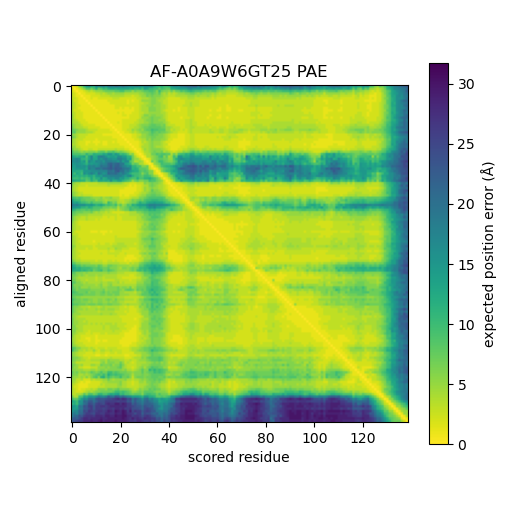 91.81 96 LEU A C 1
ATOM 738 O O . LEU A 1 96 ? -11.931 0.585 -4.068 1.00 91.81 96 LEU A O 1
ATOM 742 N N . ILE A 1 97 ? -12.300 -0.965 -2.464 1.00 92.12 97 ILE A N 1
ATOM 743 C CA . ILE A 1 97 ? -11.297 -1.941 -2.895 1.00 92.12 97 ILE A CA 1
ATOM 744 C C . ILE A 1 97 ? -11.625 -2.435 -4.305 1.00 92.12 97 ILE A C 1
ATOM 746 O O . ILE A 1 97 ? -10.768 -2.336 -5.177 1.00 92.12 97 ILE A O 1
ATOM 750 N N . ASP A 1 98 ? -12.870 -2.835 -4.566 1.00 91.38 98 ASP A N 1
ATOM 751 C CA . ASP A 1 98 ? -13.315 -3.289 -5.889 1.00 91.38 98 ASP A CA 1
ATOM 752 C C . ASP A 1 98 ? -13.208 -2.178 -6.942 1.00 91.38 98 ASP A C 1
ATOM 754 O O . ASP A 1 98 ? -12.713 -2.392 -8.046 1.00 91.38 98 ASP A O 1
ATOM 758 N N . LYS A 1 99 ? -13.634 -0.955 -6.604 1.00 89.69 99 LYS A N 1
ATOM 759 C CA . LYS A 1 99 ? -13.573 0.206 -7.507 1.00 89.69 99 LYS A CA 1
ATOM 760 C C . LYS A 1 99 ? -12.144 0.561 -7.908 1.00 89.69 99 LYS A C 1
ATOM 762 O O . LYS A 1 99 ? -11.937 1.084 -9.001 1.00 89.69 99 LYS A O 1
ATOM 767 N N . LEU A 1 100 ? -11.190 0.347 -7.008 1.00 89.69 100 LEU A N 1
ATOM 768 C CA . LEU A 1 100 ? -9.773 0.608 -7.242 1.00 89.69 100 LEU A CA 1
ATOM 769 C C . LEU A 1 100 ? -9.027 -0.619 -7.780 1.00 89.69 100 LEU A C 1
ATOM 771 O O . LEU A 1 100 ? -7.843 -0.490 -8.086 1.00 89.69 100 LEU A O 1
ATOM 775 N N . ASP A 1 101 ? -9.706 -1.766 -7.893 1.00 90.00 101 ASP A N 1
ATOM 776 C CA . ASP A 1 101 ? -9.108 -3.081 -8.148 1.00 90.00 101 ASP A CA 1
ATOM 777 C C . ASP A 1 101 ? -7.889 -3.330 -7.242 1.00 90.00 101 ASP A C 1
ATOM 779 O O . ASP A 1 101 ? -6.791 -3.695 -7.673 1.00 90.00 101 ASP A O 1
ATOM 783 N N . ALA A 1 102 ? -8.060 -3.004 -5.959 1.00 91.56 102 ALA A N 1
ATOM 784 C CA . ALA A 1 102 ? -6.970 -2.988 -5.005 1.00 91.56 102 ALA A CA 1
ATOM 785 C C . ALA A 1 102 ? -6.628 -4.415 -4.556 1.00 91.56 102 ALA A C 1
ATOM 787 O O . ALA A 1 102 ? -7.438 -5.134 -3.972 1.00 91.56 102 ALA A O 1
ATOM 788 N N . THR A 1 103 ? -5.386 -4.820 -4.794 1.00 92.12 103 THR A N 1
ATOM 789 C CA . THR A 1 103 ? -4.858 -6.129 -4.415 1.00 92.12 103 THR A CA 1
ATOM 790 C C . THR A 1 103 ? -4.344 -6.079 -2.974 1.00 92.12 103 THR A C 1
ATOM 792 O O . THR A 1 103 ? -3.506 -5.227 -2.669 1.00 92.12 103 THR A O 1
ATOM 795 N N . PRO A 1 104 ? -4.793 -6.960 -2.060 1.00 94.19 104 PRO A N 1
ATOM 796 C CA . PRO A 1 104 ? -4.228 -7.018 -0.715 1.00 94.19 104 PRO A CA 1
ATOM 797 C C . PRO A 1 104 ? -2.742 -7.379 -0.787 1.00 94.19 104 PRO A C 1
ATOM 799 O O . PRO A 1 104 ? -2.352 -8.215 -1.592 1.00 94.19 104 PRO A O 1
ATOM 802 N N . LEU A 1 105 ? -1.916 -6.762 0.057 1.00 95.31 105 LEU A N 1
ATOM 803 C CA . LEU A 1 105 ? -0.491 -7.094 0.189 1.00 95.31 105 LEU A CA 1
ATOM 804 C C . LEU A 1 105 ? -0.160 -7.621 1.581 1.00 95.31 105 LEU A C 1
ATOM 806 O O . LEU A 1 105 ? 0.622 -8.561 1.731 1.00 95.31 105 LEU A O 1
ATOM 810 N N . TRP A 1 106 ? -0.749 -7.008 2.605 1.00 96.75 106 TRP A N 1
ATOM 811 C CA . TRP A 1 106 ? -0.499 -7.362 3.992 1.00 96.75 106 TRP A CA 1
ATOM 812 C C . TRP A 1 106 ? -1.710 -7.058 4.868 1.00 96.75 106 TRP A C 1
ATOM 814 O O . TRP A 1 106 ? -2.380 -6.038 4.696 1.00 96.75 106 TRP A O 1
ATOM 824 N N . THR A 1 107 ? -1.950 -7.916 5.854 1.00 94.94 107 THR A N 1
ATOM 825 C CA . THR A 1 107 ? -2.899 -7.668 6.944 1.00 94.94 107 THR A CA 1
ATOM 826 C C . THR A 1 107 ? -2.243 -7.978 8.282 1.00 94.94 107 THR A C 1
ATOM 828 O O . THR A 1 107 ? -1.378 -8.847 8.381 1.00 94.94 107 THR A O 1
ATOM 831 N N . ARG A 1 108 ? -2.675 -7.306 9.346 1.00 93.12 108 ARG A N 1
ATOM 832 C CA . ARG A 1 108 ? -2.156 -7.546 10.697 1.00 93.12 108 ARG A CA 1
ATOM 833 C C . ARG A 1 108 ? -2.426 -8.960 11.197 1.00 93.12 108 ARG A C 1
ATOM 835 O O . ARG A 1 108 ? -1.599 -9.513 11.912 1.00 93.12 108 ARG A O 1
ATOM 842 N N . GLU A 1 109 ? -3.583 -9.510 10.850 1.00 92.62 109 GLU A N 1
ATOM 843 C CA . GLU A 1 109 ? -4.022 -10.825 11.321 1.00 92.62 109 GLU A CA 1
ATOM 844 C C . GLU A 1 109 ? -3.455 -11.968 10.471 1.00 92.62 109 GLU A C 1
ATOM 846 O O . GLU A 1 109 ? -3.160 -13.034 11.006 1.00 92.62 109 GLU A O 1
ATOM 851 N N . GLY A 1 110 ? -3.272 -11.749 9.164 1.00 92.75 110 GLY A N 1
ATOM 852 C CA . GLY A 1 110 ? -2.829 -12.775 8.213 1.00 92.75 110 GLY A CA 1
ATOM 853 C C . GLY A 1 110 ? -1.379 -12.651 7.741 1.00 92.75 110 GLY A C 1
ATOM 854 O O . GLY A 1 110 ? -0.861 -13.579 7.127 1.00 92.75 110 GLY A O 1
ATOM 855 N N . GLY A 1 111 ? -0.705 -11.532 8.012 1.00 95.69 111 GLY A N 1
ATOM 856 C CA . GLY A 1 111 ? 0.625 -11.246 7.482 1.00 95.69 111 GLY A CA 1
ATOM 857 C C . GLY A 1 111 ? 0.610 -10.902 5.990 1.00 95.69 111 GLY A C 1
ATOM 858 O O . GLY A 1 111 ? -0.369 -10.360 5.473 1.00 95.69 111 GLY A O 1
ATOM 859 N N . PHE A 1 112 ? 1.726 -11.179 5.309 1.00 95.69 112 PHE A N 1
ATOM 860 C CA . PHE A 1 112 ? 1.860 -10.979 3.863 1.00 95.69 112 PHE A CA 1
ATOM 861 C C . PHE A 1 112 ? 1.069 -12.026 3.087 1.00 95.69 112 PHE A C 1
ATOM 863 O O . PHE A 1 112 ? 1.144 -13.215 3.399 1.00 95.69 112 PHE A O 1
ATOM 870 N N . VAL A 1 113 ? 0.372 -11.584 2.042 1.00 93.31 113 VAL A N 1
ATOM 871 C CA . VAL A 1 113 ? -0.228 -12.501 1.068 1.00 93.31 113 VAL A CA 1
ATOM 872 C C . VAL A 1 113 ? 0.793 -12.888 -0.002 1.00 93.31 113 VAL A C 1
ATOM 874 O O . VAL A 1 113 ? 1.827 -12.234 -0.154 1.00 93.31 113 VAL A O 1
ATOM 877 N N . ASP A 1 114 ? 0.506 -13.952 -0.749 1.00 89.75 114 ASP A N 1
ATOM 878 C CA . ASP A 1 114 ? 1.292 -14.286 -1.933 1.00 89.75 114 ASP A CA 1
ATOM 879 C C . ASP A 1 114 ? 0.999 -13.268 -3.043 1.00 89.75 114 ASP A C 1
ATOM 881 O O . ASP A 1 114 ? -0.131 -13.148 -3.518 1.00 89.75 114 ASP A O 1
ATOM 885 N N . PHE A 1 115 ? 2.012 -12.485 -3.400 1.00 89.25 115 PHE A N 1
ATOM 886 C CA . PHE A 1 115 ? 1.932 -11.419 -4.389 1.00 89.25 115 PHE A CA 1
ATOM 887 C C . PHE A 1 115 ? 3.243 -11.345 -5.166 1.00 89.25 115 PHE A C 1
ATOM 889 O O . PHE A 1 115 ? 4.329 -11.536 -4.615 1.00 89.25 115 PHE A O 1
ATOM 896 N N . ALA A 1 116 ? 3.123 -11.013 -6.445 1.00 84.12 116 ALA A N 1
ATOM 897 C CA . ALA A 1 116 ? 4.225 -10.670 -7.319 1.00 84.12 116 ALA A CA 1
ATOM 898 C C . ALA A 1 116 ? 3.728 -9.668 -8.362 1.00 84.12 116 ALA A C 1
ATOM 900 O O . ALA A 1 116 ? 2.615 -9.800 -8.884 1.00 84.12 116 ALA A O 1
ATOM 901 N N . PHE A 1 117 ? 4.562 -8.692 -8.705 1.00 81.19 117 PHE A N 1
ATOM 902 C CA . PHE A 1 117 ? 4.318 -7.875 -9.880 1.00 81.19 117 PHE A CA 1
ATOM 903 C C . PHE A 1 117 ? 4.410 -8.749 -11.135 1.00 81.19 117 PHE A C 1
ATOM 905 O O . PHE A 1 117 ? 5.258 -9.636 -11.245 1.00 81.19 117 PHE A O 1
ATOM 912 N N . ARG A 1 118 ? 3.504 -8.528 -12.092 1.00 78.12 118 ARG A N 1
ATOM 913 C CA . ARG A 1 118 ? 3.378 -9.388 -13.282 1.00 78.12 118 ARG A CA 1
ATOM 914 C C . ARG A 1 118 ? 4.595 -9.335 -14.205 1.00 78.12 118 ARG A C 1
ATOM 916 O O . ARG A 1 118 ? 4.860 -10.303 -14.909 1.00 78.12 118 ARG A O 1
ATOM 923 N N . ASP A 1 119 ? 5.279 -8.201 -14.246 1.00 74.00 119 ASP A N 1
ATOM 924 C CA . ASP A 1 119 ? 6.434 -7.934 -15.100 1.00 74.00 119 ASP A CA 1
ATOM 925 C C . ASP A 1 119 ? 7.731 -8.535 -14.547 1.00 74.00 119 ASP A C 1
ATOM 927 O O . ASP A 1 119 ? 8.545 -9.035 -15.322 1.00 74.00 119 ASP A O 1
ATOM 931 N N . THR A 1 120 ? 7.914 -8.525 -13.226 1.00 78.31 120 THR A N 1
ATOM 932 C CA . THR A 1 120 ? 9.129 -9.041 -12.573 1.00 78.31 120 THR A CA 1
ATOM 933 C C . THR A 1 120 ? 8.975 -10.453 -12.015 1.00 78.31 120 THR A C 1
ATOM 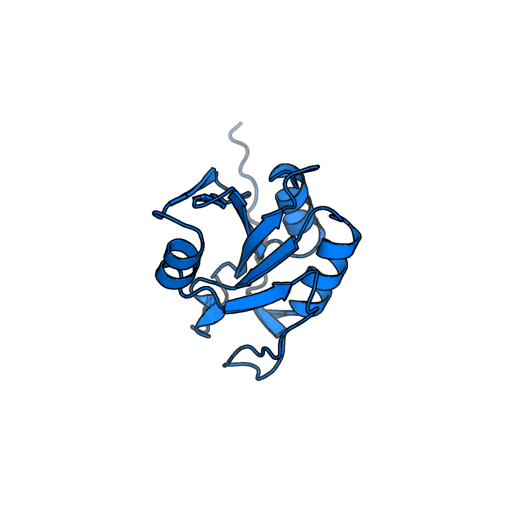935 O O . THR A 1 120 ? 9.968 -11.166 -11.878 1.00 78.31 120 THR A O 1
ATOM 938 N N . GLY A 1 121 ? 7.749 -10.884 -11.710 1.00 83.56 121 GLY A N 1
ATOM 939 C CA . GLY A 1 121 ? 7.485 -12.154 -11.035 1.00 83.56 121 GLY A CA 1
ATOM 940 C C . GLY A 1 121 ? 7.906 -12.164 -9.561 1.00 83.56 121 GLY A C 1
ATOM 941 O O . GLY A 1 121 ? 7.968 -13.234 -8.960 1.00 83.56 121 GLY A O 1
ATOM 942 N N . ASP A 1 122 ? 8.191 -10.999 -8.971 1.00 87.81 122 ASP A N 1
ATOM 943 C CA . ASP A 1 122 ? 8.546 -10.839 -7.560 1.00 87.81 122 ASP A CA 1
ATOM 944 C C . ASP A 1 122 ? 7.980 -9.524 -6.971 1.00 87.81 122 ASP A C 1
ATOM 946 O O . ASP A 1 122 ? 7.129 -8.865 -7.562 1.00 87.81 122 ASP A O 1
ATOM 950 N N . TRP A 1 123 ? 8.417 -9.141 -5.767 1.00 89.88 123 TRP A N 1
ATOM 951 C CA . TRP A 1 123 ? 7.983 -7.914 -5.075 1.00 89.88 123 TRP A CA 1
ATOM 952 C C . TRP A 1 123 ? 8.699 -6.643 -5.548 1.00 89.88 123 TRP A C 1
ATOM 954 O O . TRP A 1 123 ? 8.597 -5.592 -4.905 1.00 89.88 123 TRP A O 1
ATOM 964 N N . THR A 1 124 ? 9.474 -6.729 -6.625 1.00 89.75 124 THR A N 1
ATOM 965 C CA . THR A 1 124 ? 10.320 -5.634 -7.078 1.00 89.75 124 THR A CA 1
ATOM 966 C C . THR A 1 124 ? 9.728 -4.903 -8.266 1.00 89.75 124 THR A C 1
ATOM 968 O O . THR A 1 124 ? 9.052 -5.494 -9.103 1.00 89.75 124 THR A O 1
ATOM 971 N N . PHE A 1 125 ? 9.989 -3.601 -8.320 1.00 86.00 125 PHE A N 1
ATOM 972 C CA . PHE A 1 125 ? 9.553 -2.724 -9.398 1.00 86.00 125 PHE A CA 1
ATOM 973 C C . PHE A 1 125 ? 10.645 -1.710 -9.732 1.00 86.00 125 PHE A C 1
ATOM 975 O O . PHE A 1 125 ? 11.450 -1.335 -8.876 1.00 86.00 125 PHE A O 1
ATOM 982 N N . ASP A 1 126 ? 10.647 -1.253 -10.979 1.00 83.69 126 ASP A N 1
ATOM 983 C CA . ASP A 1 126 ? 11.611 -0.282 -11.478 1.00 83.69 126 ASP A CA 1
ATOM 984 C C . ASP A 1 126 ? 10.987 1.112 -11.589 1.00 83.69 126 ASP A C 1
ATOM 986 O O . ASP A 1 126 ? 9.868 1.300 -12.080 1.00 83.69 126 ASP A O 1
ATOM 990 N N . VAL A 1 127 ? 11.745 2.120 -11.168 1.00 77.88 127 VAL A N 1
ATOM 991 C CA . VAL A 1 127 ? 11.387 3.534 -11.317 1.00 77.88 127 VAL A CA 1
ATOM 992 C C . VAL A 1 127 ? 12.468 4.217 -12.142 1.00 77.88 127 VAL A C 1
ATOM 994 O O . VAL A 1 127 ? 13.657 3.928 -11.993 1.00 77.88 127 VAL A O 1
ATOM 997 N N . ALA A 1 128 ? 12.081 5.128 -13.036 1.00 72.25 128 ALA A N 1
ATOM 998 C CA . ALA A 1 128 ? 13.054 5.973 -13.713 1.00 72.25 128 ALA A CA 1
ATOM 999 C C . ALA A 1 128 ? 13.834 6.765 -12.659 1.00 72.25 128 ALA A C 1
ATOM 1001 O O . ALA A 1 128 ? 13.235 7.374 -11.777 1.00 72.25 128 ALA A O 1
ATOM 1002 N N . GLU A 1 129 ? 15.161 6.785 -12.762 1.00 61.09 129 GLU A N 1
ATOM 1003 C CA . GLU A 1 129 ? 15.992 7.683 -11.965 1.00 61.09 129 GLU A CA 1
ATOM 1004 C C . GLU A 1 129 ? 15.496 9.120 -12.173 1.00 61.09 129 GLU A C 1
ATOM 1006 O O . GLU A 1 129 ? 15.641 9.707 -13.251 1.00 61.09 129 GLU A O 1
ATOM 1011 N N . VAL A 1 130 ? 14.812 9.655 -11.159 1.00 56.41 130 VAL A N 1
ATOM 1012 C CA . VAL A 1 130 ? 14.277 11.010 -11.189 1.00 56.41 130 VAL A CA 1
ATOM 1013 C C . VAL A 1 130 ? 15.477 11.946 -11.177 1.00 56.41 130 VAL A C 1
ATOM 1015 O O . VAL A 1 130 ? 16.125 12.141 -10.152 1.00 56.41 130 VAL A O 1
ATOM 1018 N N . VAL A 1 131 ? 15.787 12.534 -12.333 1.00 46.03 131 VAL A N 1
ATOM 1019 C CA . VAL A 1 131 ? 16.672 13.695 -12.409 1.00 46.03 131 VAL A CA 1
ATOM 1020 C C . VAL A 1 131 ? 16.028 14.767 -11.536 1.00 46.03 131 VAL A C 1
ATOM 1022 O O . VAL A 1 131 ? 14.949 15.253 -11.871 1.00 46.03 131 VAL A O 1
ATOM 1025 N N . HIS A 1 132 ? 16.649 15.076 -10.395 1.00 43.09 132 HIS A N 1
ATOM 1026 C CA . HIS A 1 132 ? 16.193 16.093 -9.449 1.00 43.09 132 HIS A CA 1
ATOM 1027 C C . HIS A 1 132 ? 15.636 17.317 -10.189 1.00 43.09 132 HIS A C 1
ATOM 1029 O O . HIS A 1 132 ? 16.382 18.050 -10.847 1.00 43.09 132 HIS A O 1
ATOM 1035 N N . PHE A 1 133 ? 14.329 17.562 -10.073 1.00 41.66 133 PHE A N 1
ATOM 1036 C CA . PHE A 1 133 ? 13.759 18.829 -10.502 1.00 41.66 133 PHE A CA 1
ATOM 1037 C C . PHE A 1 133 ? 14.394 19.927 -9.646 1.00 41.66 133 PHE A C 1
ATOM 1039 O O . PHE A 1 133 ? 14.207 19.974 -8.430 1.00 41.66 133 PHE A O 1
ATOM 1046 N N . LYS A 1 134 ? 15.182 20.805 -10.279 1.00 35.50 134 LYS A N 1
ATOM 1047 C CA . LYS A 1 134 ? 15.652 22.037 -9.644 1.00 35.50 134 LYS A CA 1
ATOM 1048 C C . LYS A 1 134 ? 14.424 22.816 -9.178 1.00 35.50 134 LYS A C 1
ATOM 1050 O O . LYS A 1 134 ? 13.651 23.288 -10.012 1.00 35.50 134 LYS A O 1
ATOM 1055 N N . MET A 1 135 ? 14.266 22.981 -7.864 1.00 37.22 135 MET A N 1
ATOM 1056 C CA . MET A 1 135 ? 13.388 24.011 -7.313 1.00 37.22 135 MET A CA 1
ATOM 1057 C C . MET A 1 135 ? 13.820 25.347 -7.915 1.00 37.22 135 MET A C 1
ATOM 1059 O O . MET A 1 135 ? 14.889 25.868 -7.600 1.00 37.22 135 MET A O 1
ATOM 1063 N N . THR A 1 136 ? 13.015 25.876 -8.831 1.00 42.72 136 THR A N 1
ATOM 1064 C CA . THR A 1 136 ? 13.225 27.226 -9.340 1.00 42.72 136 THR A CA 1
ATOM 1065 C C . THR A 1 136 ? 12.612 28.158 -8.309 1.00 42.72 136 THR A C 1
ATOM 1067 O O . THR A 1 136 ? 11.398 28.332 -8.270 1.00 42.72 136 THR A O 1
ATOM 1070 N N . THR A 1 137 ? 13.434 28.714 -7.424 1.00 41.50 137 THR A N 1
ATOM 1071 C CA . THR A 1 137 ? 13.031 29.878 -6.638 1.00 41.50 137 THR A CA 1
ATOM 1072 C C . THR A 1 137 ? 12.893 31.055 -7.598 1.00 41.50 137 THR A C 1
ATOM 1074 O O . THR A 1 137 ? 13.870 31.487 -8.211 1.00 41.50 137 THR A O 1
ATOM 1077 N N . MET A 1 138 ? 11.670 31.564 -7.764 1.00 39.84 138 MET A N 1
ATOM 1078 C CA . MET A 1 138 ? 11.488 32.914 -8.293 1.00 39.84 138 MET A CA 1
ATOM 1079 C C . MET A 1 138 ? 12.099 33.882 -7.274 1.00 39.84 138 MET A C 1
ATOM 1081 O O . MET A 1 138 ? 11.733 33.854 -6.098 1.00 39.84 138 MET A O 1
ATOM 1085 N N . ARG A 1 139 ? 13.096 34.646 -7.723 1.00 41.06 139 ARG A N 1
ATOM 1086 C CA . ARG A 1 139 ? 13.610 35.823 -7.016 1.00 41.06 139 ARG A CA 1
ATOM 1087 C C . ARG A 1 139 ? 12.648 36.988 -7.172 1.00 41.06 139 ARG A C 1
ATOM 1089 O O . ARG A 1 139 ? 12.025 37.066 -8.254 1.00 41.06 139 ARG A O 1
#

Solvent-accessible surface area (backbone atoms only — not comparable to full-atom values): 7839 Å² total; per-residue (Å²): 109,71,47,81,42,54,54,58,62,53,50,57,52,46,51,69,75,40,78,27,54,40,36,35,25,38,21,57,66,52,66,70,46,68,79,56,42,79,61,54,44,34,30,41,37,30,44,39,89,91,50,65,69,53,47,68,58,54,38,50,48,19,68,76,74,42,73,52,47,39,43,20,48,36,57,80,27,34,33,31,33,39,84,76,67,50,70,51,78,42,93,35,47,69,54,34,35,60,75,49,62,42,43,77,45,35,31,71,89,74,42,71,56,97,71,52,36,78,79,67,69,31,54,45,51,62,33,50,59,74,74,78,78,75,82,78,74,83,128

Nearest PDB structures (foldseek):
  2rff-assembly1_A  TM=6.934E-01  e=2.761E-04  Saccharolobus solfataricus P2
  7ae9-assembly2_G  TM=6.427E-01  e=6.743E-03  Aphanizomenon flos-aquae 2012/KM1/D3
  8xeo-assembly1_A  TM=6.827E-01  e=1.343E-02  Legionella pneumophila
  8xeh-assembly1_E  TM=6.625E-01  e=2.361E-02  Legionella pneumophila
  3jyy-assembly1_A  TM=5.653E-01  e=1.131E-01  Enterococcus faecium

Radius of gyration: 15.13 Å; Cα contacts (8 Å, |Δi|>4): 245; chains: 1; bounding box: 40×50×36 Å